Protein AF-A0A0S3UAC4-F1 (afdb_monomer)

Secondary structure (DSSP, 8-state):
-------EEE-TTS-EEESS--TT--SS-----------TT---TTSPPHHHHHHHHHHHHHHHHTT----GGGTTTT--

Radius of gyration: 25.47 Å; Cα contacts (8 Å, |Δi|>4): 27; chains: 1; bounding box: 45×20×70 Å

Solvent-accessible surface area (backbone atoms only — not comparable to full-atom values): 5742 Å² total; per-residue (Å²): 138,86,87,82,91,77,66,60,50,70,48,102,87,68,50,81,44,62,81,60,81,71,79,100,64,77,97,71,92,80,87,88,83,86,88,74,79,82,59,96,74,74,74,52,89,85,58,76,54,71,67,57,52,52,53,51,50,54,50,51,54,49,27,59,76,69,66,66,65,79,58,76,87,57,71,59,68,88,73,130

Sequence (80 aa):
MKAVEVTGEIDAQGNLTLDQQIPDITNQRVRVIILASETENDFDPDDPPVDAIKANLQKALHQVRTGQTLPLSQMWEGIE

pLDDT: mean 84.39, std 9.73, range [55.47, 96.31]

Structure (mmCIF, N/CA/C/O backbone):
data_AF-A0A0S3UAC4-F1
#
_entry.id   AF-A0A0S3UAC4-F1
#
loop_
_atom_site.group_PDB
_atom_site.id
_atom_site.type_symbol
_atom_site.label_atom_id
_atom_site.label_alt_id
_atom_site.label_comp_id
_atom_site.label_asym_id
_atom_site.label_entity_id
_atom_site.label_seq_id
_atom_site.pdbx_PDB_ins_code
_atom_site.Cartn_x
_atom_site.Cartn_y
_atom_site.Cartn_z
_atom_site.occupancy
_atom_site.B_iso_or_equiv
_atom_site.auth_seq_id
_atom_site.auth_comp_id
_atom_site.auth_asym_id
_atom_site.auth_atom_id
_atom_site.pdbx_PDB_model_num
ATOM 1 N N . MET A 1 1 ? -8.675 2.938 -30.328 1.00 71.06 1 MET A N 1
ATOM 2 C CA . MET A 1 1 ? -7.431 3.120 -29.544 1.00 71.06 1 MET A CA 1
ATOM 3 C C . MET A 1 1 ? -7.145 1.789 -28.860 1.00 71.06 1 MET A C 1
ATOM 5 O O . MET A 1 1 ? -8.091 1.221 -28.333 1.00 71.06 1 MET A O 1
ATOM 9 N N . LYS A 1 2 ? -5.919 1.257 -28.945 1.00 75.81 2 LYS A N 1
ATOM 10 C CA . LYS A 1 2 ? -5.517 -0.016 -28.311 1.00 75.81 2 LYS A CA 1
ATOM 11 C C . LYS A 1 2 ? -4.691 0.325 -27.070 1.00 75.81 2 LYS A C 1
ATOM 13 O O . LYS A 1 2 ? -3.761 1.118 -27.187 1.00 75.81 2 LYS A O 1
ATOM 18 N N . ALA A 1 3 ? -5.063 -0.214 -25.913 1.00 79.62 3 ALA A N 1
ATOM 19 C CA . ALA A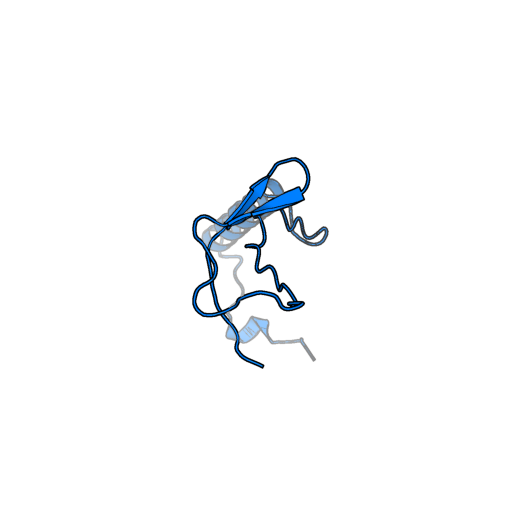 1 3 ? -4.258 -0.116 -24.700 1.00 79.62 3 ALA A CA 1
ATOM 20 C C . ALA A 1 3 ? -3.251 -1.273 -24.680 1.00 79.62 3 ALA A C 1
ATOM 22 O O . ALA A 1 3 ? -3.599 -2.393 -25.056 1.00 79.62 3 ALA A O 1
ATOM 23 N N . VAL A 1 4 ? -2.012 -0.986 -24.288 1.00 83.06 4 VAL A N 1
ATOM 24 C CA . VAL A 1 4 ? -0.955 -1.984 -24.098 1.00 83.06 4 VAL A CA 1
ATOM 25 C C . VAL A 1 4 ? -0.365 -1.731 -22.721 1.00 83.06 4 VAL A C 1
ATOM 27 O O . VAL A 1 4 ? 0.027 -0.603 -22.427 1.00 83.06 4 VAL A O 1
ATOM 30 N N . GLU A 1 5 ? -0.351 -2.762 -21.887 1.00 85.44 5 GLU A N 1
ATOM 31 C CA . GLU A 1 5 ? 0.253 -2.729 -20.559 1.00 85.44 5 GLU A CA 1
ATOM 32 C C . GLU A 1 5 ? 1.674 -3.285 -20.654 1.00 85.44 5 GLU A C 1
ATOM 34 O O . GLU A 1 5 ? 1.890 -4.363 -21.212 1.00 85.44 5 GLU A O 1
ATOM 39 N N . VAL A 1 6 ? 2.643 -2.506 -20.178 1.00 84.88 6 VAL A N 1
ATOM 40 C CA . V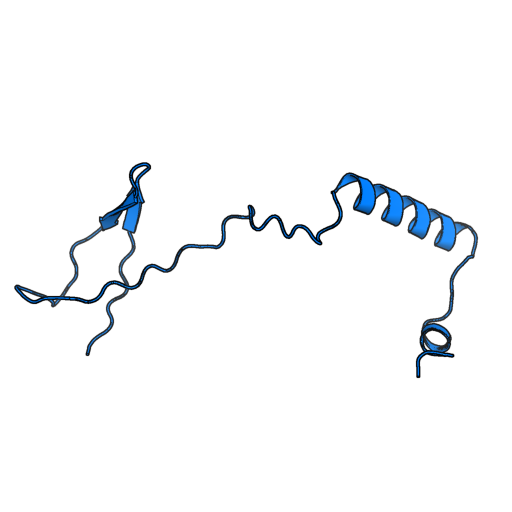AL A 1 6 ? 4.065 -2.857 -20.165 1.00 84.88 6 VAL A CA 1
ATOM 41 C C . VAL A 1 6 ? 4.655 -2.344 -18.861 1.00 84.88 6 VAL A C 1
ATOM 43 O O . VAL A 1 6 ? 4.362 -1.218 -18.458 1.00 84.88 6 VAL A O 1
ATOM 46 N N . THR A 1 7 ? 5.489 -3.158 -18.225 1.00 87.12 7 THR A N 1
ATOM 47 C CA . THR A 1 7 ? 6.208 -2.778 -17.009 1.00 87.12 7 THR A CA 1
ATOM 48 C C . THR A 1 7 ? 7.392 -1.875 -17.343 1.00 87.12 7 THR A C 1
ATOM 50 O O . THR A 1 7 ? 8.064 -2.029 -18.369 1.00 87.12 7 THR A O 1
ATOM 53 N N . GLY A 1 8 ? 7.628 -0.904 -16.474 1.00 88.50 8 GLY A N 1
ATOM 54 C CA . GLY A 1 8 ? 8.787 -0.039 -16.527 1.00 88.50 8 GLY A CA 1
ATOM 55 C C . GLY A 1 8 ? 9.028 0.605 -15.174 1.00 88.50 8 GLY A C 1
ATOM 56 O O . GLY A 1 8 ? 8.167 0.572 -14.291 1.00 88.50 8 GLY A O 1
ATOM 57 N N . GLU A 1 9 ? 10.196 1.207 -15.033 1.00 89.62 9 GLU A N 1
ATOM 58 C CA . GLU A 1 9 ? 10.625 1.892 -13.824 1.00 89.62 9 GLU A CA 1
ATOM 59 C C . GLU A 1 9 ? 10.703 3.402 -14.076 1.00 89.62 9 GLU A C 1
ATOM 61 O O . GLU A 1 9 ? 11.046 3.858 -15.174 1.00 89.62 9 GLU A O 1
ATOM 66 N N . ILE A 1 10 ? 10.362 4.182 -13.051 1.00 88.12 10 ILE A N 1
ATOM 67 C CA . ILE A 1 10 ? 10.588 5.626 -13.021 1.00 88.12 10 ILE A CA 1
ATOM 68 C C . ILE A 1 10 ? 11.896 5.864 -12.270 1.00 88.12 10 ILE A C 1
ATOM 70 O O . ILE A 1 10 ? 12.004 5.508 -11.097 1.00 88.12 10 ILE A O 1
ATOM 74 N N . ASP A 1 11 ? 12.884 6.458 -12.937 1.00 88.06 11 ASP A N 1
ATOM 75 C CA . ASP A 1 11 ? 14.164 6.782 -12.304 1.00 88.06 11 ASP A CA 1
ATOM 76 C C . ASP A 1 11 ? 14.052 7.962 -11.314 1.00 88.06 11 ASP A C 1
ATOM 78 O O . ASP A 1 11 ? 13.031 8.647 -11.212 1.00 88.06 11 ASP A O 1
ATOM 82 N N . ALA A 1 12 ? 15.137 8.240 -10.586 1.00 86.25 12 ALA A N 1
ATOM 83 C CA . ALA A 1 12 ? 15.189 9.327 -9.604 1.00 86.25 12 ALA A CA 1
ATOM 84 C C . ALA A 1 12 ? 15.007 10.734 -10.213 1.00 86.25 12 ALA A C 1
ATOM 86 O O . ALA A 1 12 ? 14.790 11.701 -9.482 1.00 86.25 12 ALA A O 1
ATOM 87 N N . GLN A 1 13 ? 15.126 10.870 -11.533 1.00 90.12 13 GLN A N 1
ATOM 88 C CA . GLN A 1 13 ? 14.923 12.109 -12.278 1.00 90.12 13 GLN A CA 1
ATOM 89 C C . GLN A 1 13 ? 13.509 12.195 -12.881 1.00 90.12 13 GLN A C 1
ATOM 91 O O . GLN A 1 13 ? 13.167 13.222 -13.471 1.00 90.12 13 GLN A O 1
ATOM 96 N N . GLY A 1 14 ? 12.681 11.160 -12.708 1.00 84.38 14 GLY A N 1
ATOM 97 C CA . GLY A 1 14 ? 11.312 11.093 -13.210 1.00 84.38 14 GLY A CA 1
ATOM 98 C C . GLY A 1 14 ? 11.186 10.581 -14.647 1.00 84.38 14 GLY A C 1
ATOM 99 O O . GLY A 1 14 ? 10.122 10.746 -15.249 1.00 84.38 14 GLY A O 1
ATOM 100 N N . ASN A 1 15 ? 12.229 9.983 -15.228 1.00 89.50 15 ASN A N 1
ATOM 101 C CA . ASN A 1 15 ? 12.152 9.404 -16.568 1.00 89.50 15 ASN A CA 1
ATOM 102 C C . ASN A 1 15 ? 11.599 7.977 -16.511 1.00 89.50 15 ASN A C 1
ATOM 104 O O . ASN A 1 15 ? 12.052 7.153 -15.720 1.00 89.50 15 ASN A O 1
ATOM 108 N N . LEU A 1 16 ? 10.656 7.673 -17.406 1.00 88.25 16 LEU A N 1
ATOM 109 C CA . LEU A 1 16 ? 10.125 6.325 -17.592 1.00 88.25 16 LEU A CA 1
ATOM 110 C C . LEU A 1 16 ? 11.036 5.511 -18.508 1.00 88.25 16 LEU A C 1
ATOM 112 O O . LEU A 1 16 ? 11.187 5.838 -19.689 1.00 88.25 16 LEU A O 1
ATOM 116 N N . THR A 1 17 ? 11.567 4.415 -17.977 1.00 90.25 17 THR A N 1
ATOM 117 C CA . THR A 1 17 ? 12.285 3.395 -18.745 1.00 90.25 17 THR A CA 1
ATOM 118 C C . THR A 1 17 ? 11.436 2.134 -18.791 1.00 90.25 17 THR A C 1
ATOM 120 O O . THR A 1 17 ? 10.974 1.661 -17.762 1.00 90.25 17 THR A O 1
ATOM 123 N N . LEU A 1 18 ? 11.196 1.601 -19.988 1.00 89.69 18 LEU A N 1
ATOM 124 C CA . LEU A 1 18 ? 10.435 0.363 -20.160 1.00 89.69 18 LEU A CA 1
ATOM 125 C C . LEU A 1 18 ? 11.378 -0.838 -20.115 1.00 89.69 18 LEU A C 1
ATOM 127 O O . LEU A 1 18 ? 12.422 -0.816 -20.771 1.00 89.69 18 LEU A O 1
ATOM 131 N N . ASP A 1 19 ? 10.964 -1.906 -19.436 1.00 87.06 19 ASP A N 1
ATOM 132 C CA . ASP A 1 19 ? 11.750 -3.147 -19.347 1.00 87.06 19 ASP A CA 1
ATOM 133 C C . ASP A 1 19 ? 11.836 -3.862 -20.703 1.00 87.06 19 ASP A C 1
ATOM 135 O O . ASP A 1 19 ? 12.753 -4.637 -20.982 1.00 87.06 19 ASP A O 1
ATOM 139 N N . GLN A 1 20 ? 10.859 -3.592 -21.570 1.00 86.25 20 GLN A N 1
ATOM 140 C CA . GLN A 1 20 ? 10.729 -4.189 -22.889 1.00 86.25 20 GLN A CA 1
ATOM 141 C C . GLN A 1 20 ? 10.142 -3.207 -23.906 1.00 86.25 20 GLN A C 1
ATOM 143 O O . GLN A 1 20 ? 9.499 -2.211 -23.576 1.00 86.25 20 GLN A O 1
ATOM 148 N N . GLN A 1 21 ? 10.335 -3.523 -25.186 1.00 85.69 21 GLN A N 1
ATOM 149 C CA . GLN A 1 21 ? 9.731 -2.771 -26.283 1.00 85.69 21 GLN A CA 1
ATOM 150 C C . GLN A 1 21 ? 8.205 -2.936 -26.290 1.00 85.69 21 GLN A C 1
ATOM 152 O O . GLN A 1 21 ? 7.685 -4.010 -25.985 1.00 85.69 21 GLN A O 1
ATOM 157 N N . ILE A 1 22 ? 7.491 -1.879 -26.689 1.00 86.06 22 ILE A N 1
ATOM 158 C CA . ILE A 1 22 ? 6.035 -1.916 -26.853 1.00 86.06 22 ILE A CA 1
ATOM 159 C C . ILE A 1 22 ? 5.707 -2.720 -28.123 1.00 86.06 22 ILE A C 1
ATOM 161 O O . ILE A 1 22 ? 6.063 -2.280 -29.220 1.00 86.06 22 ILE A O 1
ATOM 165 N N . PRO A 1 23 ? 5.032 -3.876 -28.014 1.00 79.31 23 PRO 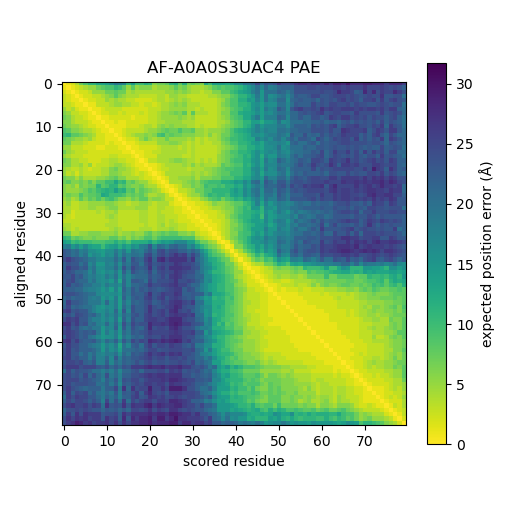A N 1
ATOM 166 C CA . PRO A 1 23 ? 4.690 -4.684 -29.175 1.00 79.31 23 PRO A CA 1
ATOM 167 C C . PRO A 1 23 ? 3.617 -4.003 -30.035 1.00 79.31 23 PRO A C 1
ATOM 169 O O . PRO A 1 23 ? 2.742 -3.295 -29.534 1.00 79.31 23 PRO A O 1
ATOM 172 N N . ASP A 1 24 ? 3.662 -4.263 -31.341 1.00 78.12 24 ASP A N 1
ATOM 173 C CA . ASP A 1 24 ? 2.636 -3.892 -32.328 1.00 78.12 24 ASP A CA 1
ATOM 174 C C . ASP A 1 24 ? 2.346 -2.387 -32.496 1.00 78.12 24 ASP A C 1
ATOM 176 O O . ASP A 1 24 ? 1.333 -2.019 -33.097 1.00 78.12 24 ASP A O 1
ATOM 180 N N . ILE A 1 25 ? 3.208 -1.502 -31.985 1.00 79.19 25 ILE A N 1
ATOM 181 C CA . ILE A 1 25 ? 3.096 -0.050 -32.174 1.00 79.19 25 ILE A CA 1
ATOM 182 C C . ILE A 1 25 ? 4.401 0.471 -32.773 1.00 79.19 25 ILE A C 1
ATOM 184 O O . ILE A 1 25 ? 5.474 0.323 -32.197 1.00 79.19 25 ILE A O 1
ATOM 188 N N . THR A 1 26 ? 4.327 1.101 -33.946 1.00 80.62 26 THR A N 1
ATOM 189 C CA . THR A 1 26 ? 5.510 1.626 -34.644 1.00 80.62 26 THR A CA 1
ATOM 190 C C . THR A 1 26 ? 5.198 2.980 -35.277 1.00 80.62 26 THR A C 1
ATOM 192 O O . THR A 1 26 ? 4.153 3.149 -35.896 1.00 80.62 26 THR A O 1
ATOM 195 N N . ASN A 1 27 ? 6.116 3.943 -35.133 1.00 81.00 27 ASN A N 1
ATOM 196 C CA . ASN A 1 27 ? 6.092 5.256 -35.798 1.00 81.00 27 ASN A CA 1
ATOM 197 C C . ASN A 1 27 ? 4.772 6.047 -35.672 1.00 81.00 27 ASN A C 1
ATOM 199 O O . ASN A 1 27 ? 4.267 6.595 -36.651 1.00 81.00 27 ASN A O 1
ATOM 203 N N . GLN A 1 28 ? 4.226 6.160 -34.459 1.00 84.12 28 GLN A N 1
ATOM 204 C CA . GLN A 1 28 ? 3.046 6.989 -34.189 1.00 84.12 28 GLN A CA 1
ATOM 205 C C . GLN A 1 28 ? 3.116 7.673 -32.819 1.00 84.12 28 GLN A C 1
ATOM 207 O O . GLN A 1 28 ? 3.790 7.201 -31.906 1.00 84.12 28 GLN A O 1
ATOM 212 N N . ARG A 1 29 ? 2.384 8.783 -32.655 1.00 85.56 29 ARG A N 1
ATOM 213 C CA . ARG A 1 29 ? 2.219 9.454 -31.357 1.00 85.56 29 ARG A CA 1
ATOM 214 C C . ARG A 1 29 ? 1.315 8.611 -30.453 1.00 85.56 29 ARG A C 1
ATOM 216 O O . ARG A 1 29 ? 0.239 8.190 -30.876 1.00 85.56 29 ARG A O 1
ATOM 223 N N . VAL A 1 30 ? 1.734 8.406 -29.209 1.00 85.06 30 VAL A N 1
ATOM 224 C CA . VAL A 1 30 ? 0.999 7.635 -28.196 1.00 85.06 30 VAL A CA 1
ATOM 225 C C . VAL A 1 30 ? 0.665 8.506 -26.985 1.00 85.06 30 VAL A C 1
ATOM 227 O O . VAL A 1 30 ? 1.314 9.523 -26.747 1.00 85.06 30 VAL A O 1
ATOM 230 N N . ARG A 1 31 ? -0.364 8.115 -26.228 1.00 86.00 31 ARG A N 1
ATOM 231 C CA . ARG A 1 31 ? -0.689 8.679 -24.912 1.00 86.00 31 ARG A CA 1
ATOM 232 C C . ARG A 1 31 ? -0.276 7.656 -23.860 1.00 86.00 31 ARG A C 1
ATOM 234 O O . ARG A 1 31 ? -0.720 6.515 -23.940 1.00 86.00 31 ARG A O 1
ATOM 241 N N . VAL A 1 32 ? 0.549 8.072 -22.906 1.00 84.62 32 VAL A N 1
ATOM 242 C CA . VAL A 1 32 ? 1.034 7.222 -21.812 1.00 84.62 32 VAL A CA 1
ATOM 243 C C . VAL A 1 32 ? 0.179 7.483 -20.573 1.00 84.62 32 VAL A C 1
ATOM 245 O O . VAL A 1 32 ? -0.141 8.634 -20.278 1.00 84.62 32 VAL A O 1
ATOM 248 N N . ILE A 1 33 ? -0.226 6.418 -19.886 1.00 84.38 33 ILE A N 1
ATOM 249 C CA . ILE A 1 33 ? -0.884 6.468 -18.577 1.00 84.38 33 ILE A CA 1
ATOM 250 C C . ILE A 1 33 ? 0.030 5.697 -17.629 1.00 84.38 33 ILE A C 1
ATOM 252 O O . ILE A 1 33 ? 0.369 4.555 -17.923 1.00 84.38 33 ILE A O 1
ATOM 256 N N . ILE A 1 34 ? 0.455 6.335 -16.542 1.00 83.12 34 ILE A N 1
ATOM 257 C CA . ILE A 1 34 ? 1.342 5.740 -15.540 1.00 83.12 34 ILE A CA 1
ATOM 258 C C . ILE A 1 34 ? 0.475 5.368 -14.341 1.00 83.12 34 ILE A C 1
ATOM 260 O O . ILE A 1 34 ? -0.229 6.227 -13.810 1.00 83.12 34 ILE A O 1
ATOM 264 N N . LEU A 1 35 ? 0.510 4.097 -13.948 1.00 80.50 35 LEU A N 1
ATOM 265 C CA . LEU A 1 35 ? -0.082 3.616 -12.705 1.00 80.50 35 LEU A CA 1
ATOM 266 C C . LEU A 1 35 ? 1.075 3.392 -11.734 1.00 80.50 35 LEU A C 1
ATOM 268 O O . LEU A 1 35 ? 1.852 2.458 -11.909 1.00 80.50 35 LEU A O 1
ATOM 272 N N . ALA A 1 36 ? 1.218 4.283 -10.760 1.00 78.81 36 ALA A N 1
ATOM 273 C CA . ALA A 1 36 ? 2.149 4.104 -9.658 1.00 78.81 36 ALA A CA 1
ATOM 274 C C . ALA A 1 36 ? 1.368 3.574 -8.455 1.00 78.81 36 ALA A C 1
ATOM 276 O O . ALA A 1 36 ? 0.254 4.035 -8.203 1.00 78.81 36 ALA A O 1
ATOM 277 N N . SER A 1 37 ? 1.941 2.618 -7.725 1.00 71.81 37 SER A N 1
ATOM 278 C CA . SER A 1 37 ? 1.432 2.282 -6.398 1.00 71.81 37 SER A CA 1
ATOM 279 C C . SER A 1 37 ? 1.508 3.534 -5.535 1.00 71.81 37 SER A C 1
ATOM 281 O O . SER A 1 37 ? 2.545 4.202 -5.527 1.00 71.81 37 SER A O 1
ATOM 283 N N . GLU A 1 38 ? 0.438 3.840 -4.811 1.00 64.44 38 GLU A N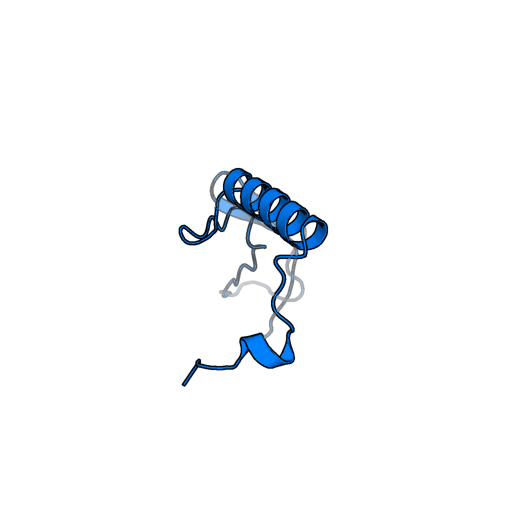 1
ATOM 284 C CA . GLU A 1 38 ? 0.500 4.789 -3.706 1.00 64.44 38 GLU A CA 1
ATOM 285 C C . GLU A 1 38 ? 1.609 4.292 -2.771 1.00 64.44 38 GLU A C 1
ATOM 287 O O . GLU A 1 38 ? 1.526 3.215 -2.177 1.00 64.44 38 GLU A O 1
ATOM 292 N N . THR A 1 39 ? 2.740 4.999 -2.741 1.00 59.91 39 THR A N 1
ATOM 293 C CA . THR A 1 39 ? 3.726 4.789 -1.684 1.00 59.91 39 THR A CA 1
ATOM 294 C C . THR A 1 39 ? 2.997 4.972 -0.360 1.00 59.91 39 THR A C 1
ATOM 296 O O . THR A 1 39 ? 2.205 5.901 -0.254 1.00 59.91 39 THR A O 1
ATOM 299 N N . GLU A 1 40 ? 3.315 4.170 0.661 1.00 55.47 40 GLU A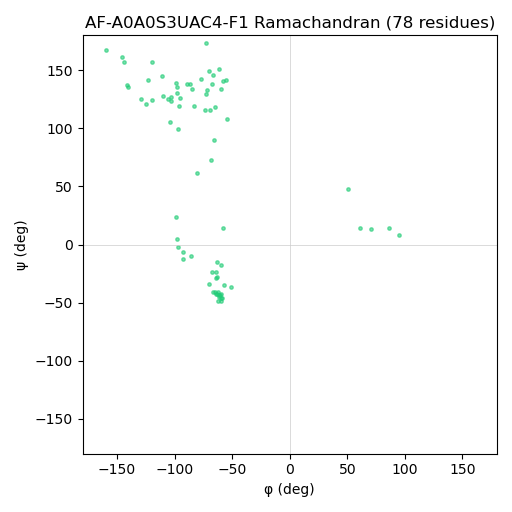 N 1
ATOM 300 C CA . GLU A 1 40 ? 2.789 4.267 2.044 1.00 55.47 40 GLU A CA 1
ATOM 301 C C . GLU A 1 40 ? 3.051 5.631 2.740 1.00 55.47 40 GLU A C 1
ATOM 303 O O . GLU A 1 40 ? 2.966 5.759 3.955 1.00 55.47 40 GLU A O 1
ATOM 308 N N . ASN A 1 41 ? 3.429 6.650 1.971 1.00 55.97 41 ASN A N 1
ATOM 309 C CA . ASN A 1 41 ? 3.593 8.045 2.331 1.00 55.97 41 ASN A CA 1
ATOM 310 C C . ASN A 1 41 ? 2.381 8.901 1.931 1.00 55.97 41 ASN A C 1
ATOM 312 O O . ASN A 1 41 ? 2.513 10.121 1.825 1.00 55.97 41 ASN A O 1
ATOM 316 N N . ASP A 1 42 ? 1.202 8.300 1.772 1.00 56.47 42 ASP A N 1
ATOM 317 C CA . ASP A 1 42 ? -0.044 9.020 2.037 1.00 56.47 42 ASP A CA 1
ATOM 318 C C . ASP A 1 42 ? -0.129 9.266 3.546 1.00 56.47 42 ASP A C 1
ATOM 320 O O . ASP A 1 42 ? -0.853 8.610 4.288 1.00 56.47 42 ASP A O 1
ATOM 324 N N . PHE A 1 43 ? 0.704 10.194 4.022 1.00 60.06 43 PHE A N 1
ATOM 325 C CA . PHE A 1 43 ? 0.508 10.824 5.313 1.00 60.06 43 PHE A CA 1
ATOM 326 C C . PHE A 1 43 ? -0.777 11.640 5.192 1.00 60.06 43 PHE A C 1
ATOM 328 O O . PHE A 1 43 ? -0.747 12.796 4.760 1.00 60.06 43 PHE A O 1
ATOM 335 N N . ASP A 1 44 ? -1.907 11.017 5.515 1.00 71.38 44 ASP A N 1
ATOM 336 C CA . ASP A 1 44 ? -3.135 11.751 5.749 1.00 71.38 44 ASP A CA 1
ATOM 337 C C . ASP A 1 44 ? -2.898 12.625 6.995 1.00 71.38 44 ASP A C 1
ATOM 339 O O . ASP A 1 44 ? -2.590 12.095 8.066 1.00 71.38 44 ASP A O 1
ATOM 343 N N . PRO A 1 45 ? -2.961 13.965 6.899 1.00 69.44 45 PRO A N 1
ATOM 344 C CA . PRO A 1 45 ? -2.824 14.822 8.073 1.00 69.44 45 PRO A CA 1
ATOM 345 C C . PRO A 1 45 ? -3.897 14.554 9.142 1.00 69.44 45 PRO A C 1
ATOM 347 O O . PRO A 1 45 ? -3.695 14.960 10.291 1.00 69.44 45 PRO A O 1
ATOM 350 N N . ASP A 1 46 ? -5.001 13.891 8.785 1.00 79.88 46 ASP A N 1
ATOM 351 C CA . ASP A 1 46 ? -6.045 13.464 9.713 1.00 79.88 46 ASP A CA 1
ATOM 352 C C . ASP A 1 46 ? -5.743 12.102 10.376 1.00 79.88 46 ASP A C 1
ATOM 354 O O . ASP A 1 46 ? -6.405 11.742 11.360 1.00 79.88 46 ASP A O 1
ATOM 358 N N . ASP A 1 47 ? -4.720 11.363 9.922 1.00 83.69 47 ASP A N 1
ATOM 359 C CA . ASP A 1 47 ?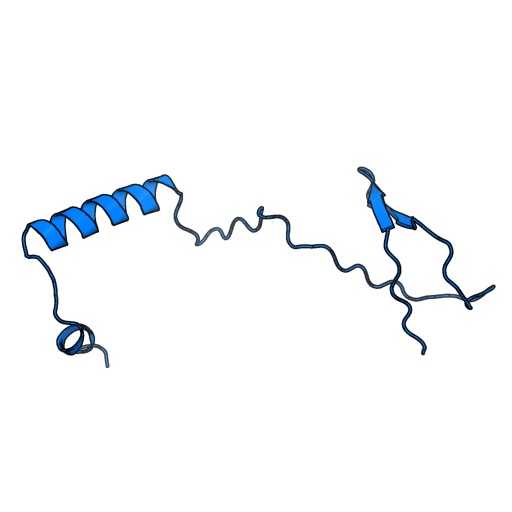 -4.344 10.093 10.537 1.00 83.69 47 ASP A CA 1
ATOM 360 C C . ASP A 1 47 ? -3.663 10.303 11.902 1.00 83.69 47 ASP A C 1
ATOM 362 O O . ASP A 1 47 ? -2.690 11.057 12.046 1.00 83.69 47 ASP A O 1
ATOM 366 N N . PRO A 1 48 ? -4.123 9.601 12.955 1.00 82.19 48 PRO A N 1
ATOM 367 C CA . PRO A 1 48 ? -3.502 9.702 14.260 1.00 82.19 48 PRO A CA 1
ATOM 368 C C . PRO A 1 48 ? -2.089 9.097 14.230 1.00 82.19 48 PRO A C 1
ATOM 370 O O . PRO A 1 48 ? -1.891 7.993 13.715 1.00 82.19 48 PRO A O 1
ATOM 373 N N . PRO A 1 49 ? -1.096 9.741 14.873 1.00 86.06 49 PRO A N 1
ATOM 374 C CA . PRO A 1 49 ? 0.251 9.197 14.931 1.00 86.06 49 PRO A CA 1
ATOM 375 C C . PRO A 1 49 ? 0.257 7.845 15.653 1.00 86.06 49 PRO A C 1
ATOM 377 O O . PRO A 1 49 ? -0.528 7.600 16.574 1.00 86.06 49 PRO A O 1
ATOM 380 N N . VAL A 1 50 ? 1.209 6.979 15.298 1.00 86.81 50 VAL A N 1
ATOM 381 C CA . VAL A 1 50 ? 1.336 5.614 15.845 1.00 86.81 50 VAL A CA 1
ATOM 382 C C . VAL A 1 50 ? 1.323 5.584 17.380 1.00 86.81 50 VAL A C 1
ATOM 384 O O . VAL A 1 50 ? 0.749 4.675 17.985 1.00 86.81 50 VAL A O 1
ATOM 387 N N . ASP A 1 51 ? 1.921 6.578 18.034 1.00 90.00 51 ASP A N 1
ATOM 388 C CA . ASP A 1 51 ? 1.935 6.657 19.497 1.00 90.00 51 ASP A CA 1
ATOM 389 C C . ASP A 1 51 ? 0.554 6.975 20.091 1.00 90.00 51 ASP A C 1
ATOM 391 O O . ASP A 1 51 ? 0.197 6.418 21.134 1.00 90.00 51 ASP A O 1
ATOM 395 N N . ALA A 1 52 ? -0.269 7.775 19.403 1.00 89.69 52 ALA A N 1
ATOM 396 C CA . ALA A 1 52 ? -1.660 8.004 19.792 1.00 89.69 52 ALA A CA 1
ATOM 397 C C . ALA A 1 52 ? -2.494 6.722 19.646 1.00 89.69 52 ALA A C 1
ATOM 399 O O . ALA A 1 52 ? -3.267 6.382 20.546 1.00 89.69 52 ALA A O 1
ATOM 400 N N . ILE A 1 53 ? -2.281 5.956 18.569 1.00 92.44 53 ILE A N 1
ATOM 401 C CA . ILE A 1 53 ? -2.935 4.654 18.366 1.00 92.44 53 ILE A CA 1
ATOM 402 C C . ILE A 1 53 ? -2.582 3.694 19.512 1.00 92.44 53 ILE A C 1
ATOM 404 O O . ILE A 1 53 ? -3.472 3.104 20.129 1.00 92.44 53 ILE A O 1
ATOM 408 N N . LYS A 1 54 ? -1.294 3.571 19.862 1.00 95.81 54 LYS A N 1
ATOM 409 C CA . LYS A 1 54 ? -0.841 2.709 20.970 1.00 95.81 54 LYS A CA 1
ATOM 410 C C . LYS A 1 54 ? -1.461 3.112 22.308 1.00 95.81 54 LYS A C 1
ATOM 412 O O . LYS A 1 54 ? -1.936 2.240 23.038 1.00 95.81 54 LYS A O 1
ATOM 417 N N . ALA A 1 55 ? -1.476 4.407 22.627 1.00 95.25 55 ALA A N 1
ATOM 418 C CA . ALA A 1 55 ? -2.069 4.910 23.864 1.00 95.25 55 ALA A CA 1
ATOM 419 C C . ALA A 1 55 ? -3.575 4.597 23.940 1.00 95.25 55 ALA A C 1
ATOM 421 O O . ALA A 1 55 ? -4.063 4.116 24.969 1.00 95.25 55 ALA A O 1
ATOM 422 N N . ASN A 1 56 ? -4.298 4.786 22.831 1.00 94.50 56 ASN A N 1
ATOM 423 C CA . ASN A 1 56 ? -5.722 4.466 22.737 1.00 94.50 56 ASN A CA 1
ATOM 424 C C . ASN A 1 56 ? -5.989 2.967 22.926 1.00 94.50 56 ASN A C 1
ATOM 426 O O . ASN A 1 56 ? -6.888 2.599 23.684 1.00 94.50 56 ASN A O 1
ATOM 430 N N . LEU A 1 57 ? -5.177 2.095 22.321 1.00 96.12 57 LEU A N 1
ATOM 431 C CA . LEU A 1 57 ? -5.299 0.644 22.488 1.00 96.12 57 LEU A CA 1
ATOM 432 C C . LEU A 1 57 ? -5.031 0.200 23.932 1.00 96.12 57 LEU A C 1
ATOM 434 O O . LEU A 1 57 ? -5.774 -0.618 24.476 1.00 96.12 57 LEU A O 1
ATOM 438 N N . GLN A 1 58 ? -4.004 0.754 24.583 1.00 96.12 58 GLN A N 1
ATOM 439 C CA . GLN A 1 58 ? -3.720 0.468 25.994 1.00 96.12 58 GLN A CA 1
ATOM 440 C C . GLN A 1 58 ? -4.886 0.882 26.897 1.00 96.12 58 GLN A C 1
ATOM 442 O O . GLN A 1 58 ? -5.286 0.122 27.785 1.00 96.12 58 GLN A O 1
ATOM 447 N N . LYS A 1 59 ? -5.464 2.062 26.644 1.00 94.88 59 LYS A N 1
ATOM 448 C CA . LYS A 1 59 ? -6.641 2.557 27.361 1.00 94.88 59 LYS A CA 1
ATOM 449 C C . LYS A 1 59 ? -7.849 1.642 27.154 1.00 94.88 59 LYS A C 1
ATOM 451 O O . LYS A 1 59 ? -8.459 1.234 28.141 1.00 94.88 59 LYS A O 1
ATOM 456 N N . ALA A 1 60 ? -8.158 1.274 25.910 1.00 94.00 60 ALA A N 1
ATOM 457 C CA . ALA A 1 60 ? -9.269 0.378 25.591 1.00 94.00 60 ALA A CA 1
ATOM 458 C C . ALA A 1 60 ? -9.103 -0.988 26.277 1.00 94.00 60 ALA A C 1
ATOM 460 O O . ALA A 1 60 ? -10.037 -1.505 26.890 1.00 94.00 60 ALA A O 1
ATOM 461 N N . LEU A 1 61 ? -7.887 -1.540 26.272 1.00 96.00 61 LEU A N 1
ATOM 462 C CA . LEU A 1 61 ? -7.591 -2.795 26.961 1.00 96.00 61 LEU A CA 1
ATOM 463 C C . LEU A 1 61 ? -7.806 -2.686 28.480 1.00 96.00 61 LEU A C 1
ATOM 465 O O . LEU A 1 61 ? -8.339 -3.608 29.100 1.00 96.00 61 LEU A O 1
ATOM 469 N N . HIS A 1 62 ? -7.411 -1.568 29.093 1.00 96.31 62 HIS A N 1
ATOM 470 C CA . HIS A 1 62 ? -7.667 -1.312 30.511 1.00 96.31 62 HIS A CA 1
ATOM 471 C C . HIS A 1 62 ? -9.167 -1.171 30.818 1.00 96.31 62 HIS A C 1
ATOM 473 O O . HIS A 1 62 ? -9.641 -1.719 31.814 1.00 96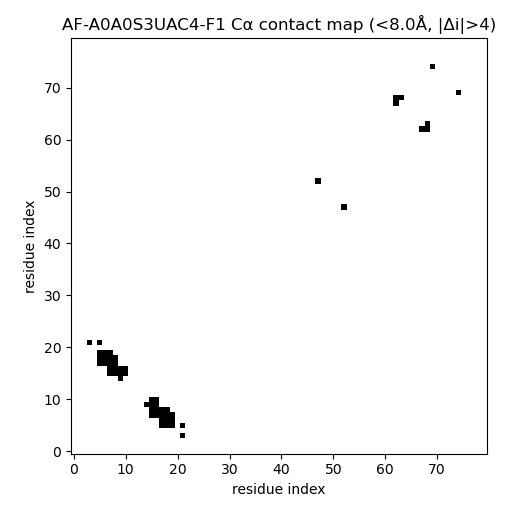.31 62 HIS A O 1
ATOM 479 N N . GLN A 1 63 ? -9.927 -0.492 29.957 1.00 95.44 63 GLN A N 1
ATOM 480 C CA . GLN A 1 63 ? -11.380 -0.345 30.089 1.00 95.44 63 GLN A CA 1
ATOM 481 C C . GLN A 1 63 ? -12.094 -1.699 30.045 1.00 95.44 63 GLN A C 1
ATOM 483 O O . GLN A 1 63 ? -12.894 -1.993 30.931 1.00 95.44 63 GLN A O 1
ATOM 488 N N . VAL A 1 64 ? -11.724 -2.571 29.102 1.00 93.75 64 VAL A N 1
ATOM 489 C CA . VAL A 1 64 ? -12.242 -3.948 29.039 1.00 93.75 64 VAL A CA 1
ATOM 490 C C . VAL A 1 64 ? -11.923 -4.716 30.323 1.00 93.75 64 VAL A C 1
ATOM 492 O O . VAL A 1 64 ? -12.807 -5.334 30.912 1.00 93.75 64 VAL A O 1
ATOM 495 N N . ARG A 1 65 ? -10.679 -4.635 30.812 1.00 94.56 65 ARG A N 1
ATOM 496 C CA . ARG A 1 65 ? -10.261 -5.309 32.056 1.00 94.56 65 ARG A CA 1
ATOM 497 C C . ARG A 1 65 ? -10.979 -4.800 33.305 1.00 94.56 65 ARG A C 1
ATOM 499 O O . ARG A 1 65 ? -11.114 -5.551 34.263 1.00 94.56 65 ARG A O 1
ATOM 506 N N . THR A 1 66 ? -11.403 -3.541 33.311 1.00 96.12 66 THR A N 1
ATOM 507 C CA . THR A 1 66 ? -12.086 -2.908 34.449 1.00 96.12 66 THR A CA 1
ATOM 508 C C . THR A 1 66 ? -13.608 -2.891 34.300 1.00 96.12 66 THR A C 1
ATOM 510 O O . THR A 1 66 ? -14.287 -2.322 35.149 1.00 96.12 66 THR A O 1
ATOM 513 N N . GLY A 1 67 ? -14.156 -3.513 33.248 1.00 92.56 67 GLY A N 1
ATOM 514 C CA . GLY A 1 67 ? -15.598 -3.551 32.989 1.00 92.56 67 GLY A CA 1
ATOM 515 C C . GLY A 1 67 ? -16.194 -2.210 32.548 1.00 92.56 67 GLY A C 1
ATOM 516 O O . GLY A 1 67 ? -17.412 -2.063 32.523 1.00 92.56 67 GLY A O 1
ATOM 517 N N . GLN A 1 68 ? -15.361 -1.231 32.182 1.00 92.69 68 GLN A N 1
ATOM 518 C CA . GLN A 1 68 ? -15.782 0.062 31.635 1.00 92.69 68 GLN A CA 1
ATOM 519 C C . GLN A 1 68 ? -16.115 -0.075 30.142 1.00 92.69 68 GLN A C 1
ATOM 521 O O . GLN A 1 68 ? -15.460 0.517 29.285 1.00 92.69 68 GLN A O 1
ATOM 526 N N . THR A 1 69 ? -17.106 -0.903 29.821 1.00 91.06 69 THR A N 1
ATOM 527 C CA . THR A 1 69 ? -17.520 -1.210 28.445 1.00 91.06 69 THR A CA 1
ATOM 528 C C . THR A 1 69 ? -18.994 -0.894 28.240 1.00 91.06 69 THR A C 1
ATOM 530 O O . THR A 1 69 ? -19.806 -1.191 29.113 1.00 91.06 69 THR A O 1
ATOM 533 N N . LEU A 1 70 ? -19.347 -0.359 27.072 1.00 90.19 70 LEU A N 1
ATOM 534 C CA . LEU A 1 70 ? -20.735 -0.139 26.666 1.00 90.19 70 LEU A CA 1
ATOM 535 C C . LEU A 1 70 ? -21.195 -1.299 25.763 1.00 90.19 70 LEU A C 1
ATOM 537 O O . LEU A 1 70 ? -20.477 -1.632 24.816 1.00 90.19 70 LEU A O 1
ATOM 541 N N . PRO A 1 71 ? -22.355 -1.933 26.018 1.00 90.31 71 PRO A N 1
ATOM 542 C CA . PRO A 1 71 ? -22.913 -2.925 25.108 1.00 90.31 71 PRO A CA 1
ATOM 543 C C . PRO A 1 71 ? -23.151 -2.332 23.720 1.00 90.31 71 PRO A C 1
ATOM 545 O O . PRO A 1 71 ? -23.656 -1.219 23.595 1.00 90.31 71 PRO A O 1
ATOM 548 N N . LEU A 1 72 ? -22.869 -3.106 22.671 1.00 88.00 72 LEU A N 1
ATOM 549 C CA . LEU A 1 72 ? -23.031 -2.648 21.287 1.00 88.00 72 LEU A CA 1
ATOM 550 C C . LEU A 1 72 ? -24.465 -2.186 20.978 1.00 88.00 72 LEU A C 1
ATOM 552 O O . LEU A 1 72 ? -24.654 -1.227 20.240 1.00 88.00 72 LEU A O 1
ATOM 556 N N . SER A 1 73 ? -25.474 -2.828 21.574 1.00 90.19 73 SER A N 1
ATOM 557 C CA . SER A 1 73 ? -26.878 -2.425 21.426 1.00 90.19 73 SER A CA 1
ATOM 558 C C . SER A 1 73 ? -27.164 -1.026 21.979 1.00 90.19 73 SER A C 1
ATOM 560 O O . SER A 1 73 ? -28.066 -0.367 21.481 1.00 90.19 73 SER A O 1
ATOM 56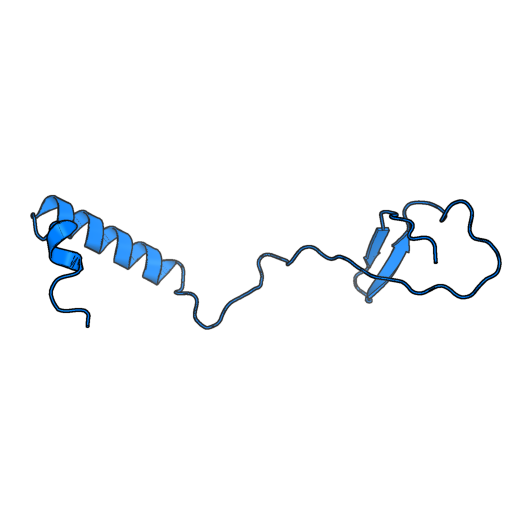2 N N . GLN A 1 74 ? -26.398 -0.580 22.980 1.00 90.00 74 GLN A N 1
ATOM 563 C CA . GLN A 1 74 ? -26.536 0.733 23.615 1.00 90.00 74 GLN A CA 1
ATOM 564 C C . GLN A 1 74 ? -25.641 1.801 22.973 1.00 90.00 74 GLN A C 1
ATOM 566 O O . GLN A 1 74 ? -25.832 2.982 23.227 1.00 90.00 74 GLN A O 1
ATOM 571 N N . MET A 1 75 ? -24.679 1.427 22.118 1.00 89.06 75 MET A N 1
ATOM 572 C CA . MET A 1 75 ? -23.793 2.397 21.451 1.00 89.06 75 MET A CA 1
ATOM 573 C C . MET A 1 75 ? -24.531 3.351 20.506 1.00 89.06 75 MET A C 1
ATOM 575 O O . MET A 1 75 ? -24.030 4.434 20.223 1.00 89.06 75 MET A O 1
ATOM 579 N N . TRP A 1 76 ? -25.701 2.942 20.017 1.00 89.00 76 TRP A N 1
ATOM 580 C CA . TRP A 1 76 ? -26.532 3.724 19.103 1.00 89.00 76 TRP A CA 1
ATOM 581 C C . TRP A 1 76 ? -27.582 4.574 19.829 1.00 89.00 76 TRP A C 1
ATOM 583 O O . TRP A 1 76 ? -28.272 5.367 19.193 1.00 89.00 76 TRP A O 1
ATOM 593 N N . GLU A 1 77 ? -27.729 4.419 21.149 1.00 87.44 77 GLU A N 1
ATOM 594 C CA . GLU A 1 77 ? -28.671 5.221 21.929 1.00 87.44 77 GLU A CA 1
ATOM 595 C C . GLU A 1 77 ? -28.177 6.678 21.993 1.00 87.44 77 GLU A C 1
ATOM 597 O O . GLU A 1 77 ? -27.124 6.965 22.558 1.00 87.44 77 GLU A O 1
ATOM 602 N N . GLY A 1 78 ? -28.942 7.609 21.411 1.00 77.38 78 GLY A N 1
ATOM 603 C CA . GLY A 1 78 ? -28.643 9.048 21.445 1.00 77.38 78 GLY A CA 1
ATOM 604 C C . GLY A 1 78 ? -27.868 9.599 20.243 1.00 77.38 78 GLY A C 1
ATOM 605 O O . GLY A 1 78 ? -27.478 10.765 20.273 1.00 77.38 78 GLY A O 1
ATOM 606 N N . ILE A 1 79 ? -27.660 8.796 19.196 1.00 82.38 79 ILE A N 1
ATOM 607 C CA . ILE A 1 79 ? -27.211 9.274 17.882 1.00 82.38 79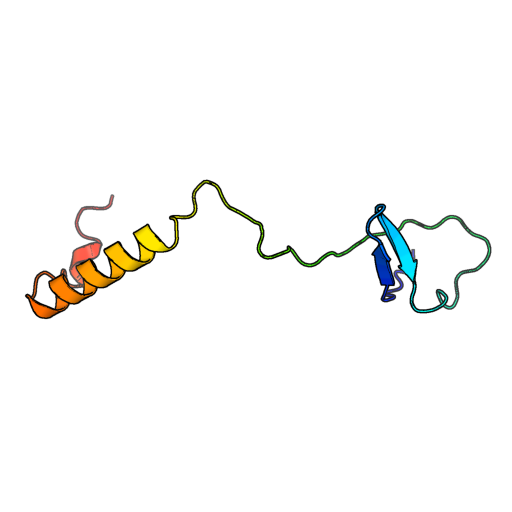 ILE A CA 1
ATOM 608 C C . ILE A 1 79 ? -28.470 9.436 17.005 1.00 82.38 79 ILE A C 1
ATOM 610 O O . ILE A 1 79 ? -29.001 8.436 16.524 1.00 82.38 79 ILE A O 1
ATOM 614 N N . GLU A 1 80 ? -28.974 10.671 16.867 1.00 70.81 80 GLU A N 1
ATOM 615 C CA . GLU A 1 80 ? -30.003 11.071 15.877 1.00 70.81 80 GLU A CA 1
ATOM 616 C C . GLU A 1 80 ? -29.368 11.542 14.563 1.00 70.81 80 GLU A C 1
ATOM 618 O O . GLU A 1 80 ? -28.320 12.229 14.625 1.00 70.81 80 GLU A O 1
#

Mean predicted aligned error: 13.36 Å

Foldseek 3Di:
DDDDDFDWDQDPVRDTDTPDDGPPDDDDDDDDDDDDPDDPPPPPVPDDDPVVVVVVVVVVVVCVVVVVDDPPVCVCPPPD